Protein AF-A0A2A4TI60-F1 (afdb_monomer)

Sequence (101 aa):
MQLLVITTVTEFEKDICNLFKKSQIDVYSTSNIQG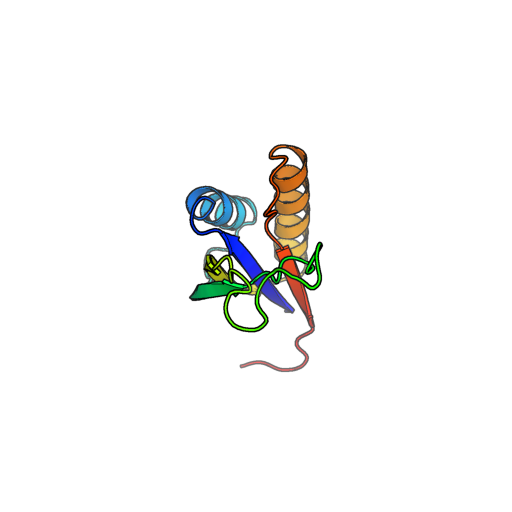QKFSPIKNMSDNWFSAHRDSLDSKLYFTFSSEEKIDIMLQNLEQYNAEHRTNNPAKAIVLPIEKFV

Mean predicted aligned error: 6.38 Å

Structure (mmCIF, N/CA/C/O backbone):
data_AF-A0A2A4TI60-F1
#
_entry.id   AF-A0A2A4TI60-F1
#
loop_
_atom_site.group_PDB
_atom_site.id
_atom_site.type_symbol
_atom_site.label_atom_id
_atom_site.label_alt_id
_atom_site.label_comp_id
_atom_site.label_asym_id
_atom_site.label_entity_id
_atom_site.label_seq_id
_atom_site.pdbx_PDB_ins_code
_atom_site.Cartn_x
_atom_site.Cartn_y
_atom_site.Cartn_z
_atom_site.occupancy
_atom_site.B_iso_or_equiv
_atom_site.auth_seq_id
_atom_site.auth_comp_id
_atom_site.auth_asym_id
_atom_site.auth_atom_id
_atom_site.pdbx_PDB_model_num
ATOM 1 N N . MET A 1 1 ? -13.276 -1.040 11.601 1.00 91.38 1 MET A N 1
ATOM 2 C CA . MET A 1 1 ? -11.864 -0.746 11.275 1.00 91.38 1 MET A CA 1
ATOM 3 C C . MET A 1 1 ? -11.293 -1.965 10.578 1.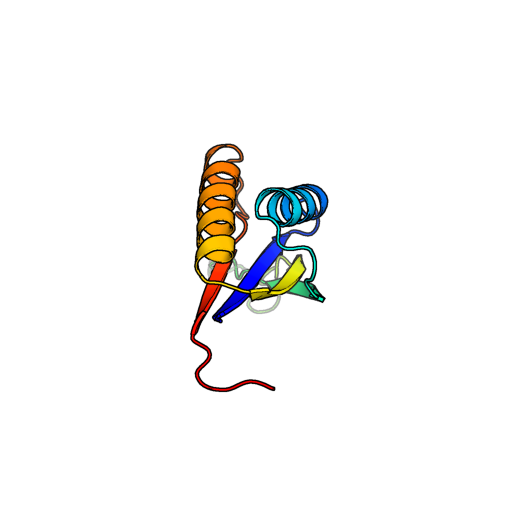00 91.38 1 MET A C 1
ATOM 5 O O . MET A 1 1 ? -11.653 -3.072 10.961 1.00 91.38 1 MET A O 1
ATOM 9 N N . GLN A 1 2 ? -10.469 -1.783 9.555 1.00 97.38 2 GLN A N 1
ATOM 10 C CA . GLN A 1 2 ? -9.862 -2.879 8.797 1.00 97.38 2 GLN A CA 1
ATOM 11 C C . GLN A 1 2 ? -8.365 -2.609 8.614 1.00 97.38 2 GLN A C 1
ATOM 13 O O . GLN A 1 2 ? -7.919 -1.460 8.702 1.00 97.38 2 GLN A O 1
ATOM 18 N N . LEU A 1 3 ? -7.597 -3.673 8.385 1.00 98.19 3 LEU A N 1
ATOM 19 C CA . LEU A 1 3 ? -6.185 -3.596 8.028 1.00 98.19 3 LEU A CA 1
ATOM 20 C C . LEU A 1 3 ? -6.087 -3.576 6.504 1.00 98.19 3 LEU A C 1
ATOM 22 O O . LEU A 1 3 ? -6.424 -4.561 5.852 1.00 98.19 3 LEU A O 1
ATOM 26 N N . LEU A 1 4 ? -5.594 -2.473 5.952 1.00 98.56 4 LEU A N 1
ATOM 27 C CA . LEU A 1 4 ? -5.213 -2.377 4.549 1.00 98.56 4 LEU A CA 1
ATOM 28 C C . LEU A 1 4 ? -3.716 -2.661 4.427 1.00 98.56 4 LEU A C 1
ATOM 30 O O . LEU A 1 4 ? -2.909 -2.028 5.107 1.00 98.56 4 LEU A O 1
ATOM 34 N N . VAL A 1 5 ? -3.355 -3.577 3.533 1.00 98.44 5 VAL A N 1
ATOM 35 C CA . VAL A 1 5 ? -1.974 -3.897 3.161 1.00 98.44 5 VAL A CA 1
ATOM 36 C C . VAL A 1 5 ? -1.802 -3.661 1.668 1.00 98.44 5 VAL A C 1
ATOM 38 O O . VAL A 1 5 ? -2.568 -4.195 0.872 1.00 98.44 5 VAL A O 1
ATOM 41 N N . ILE A 1 6 ? -0.788 -2.892 1.278 1.00 98.25 6 ILE A N 1
ATOM 42 C CA . ILE A 1 6 ? -0.450 -2.632 -0.124 1.00 98.25 6 ILE A CA 1
ATOM 43 C C . ILE A 1 6 ? 0.987 -3.057 -0.396 1.00 98.25 6 ILE A C 1
ATOM 45 O O . ILE A 1 6 ? 1.888 -2.793 0.396 1.00 98.25 6 ILE A O 1
ATOM 49 N N . THR A 1 7 ? 1.205 -3.695 -1.541 1.00 97.44 7 THR A N 1
ATOM 50 C CA . THR A 1 7 ? 2.537 -4.032 -2.050 1.00 97.44 7 THR A CA 1
ATOM 51 C C . THR A 1 7 ? 2.723 -3.461 -3.444 1.00 97.44 7 THR A C 1
ATOM 53 O O . THR A 1 7 ? 1.828 -3.545 -4.287 1.00 97.44 7 THR A O 1
ATOM 56 N N . THR A 1 8 ? 3.888 -2.876 -3.688 1.00 96.12 8 THR A N 1
ATOM 57 C CA . THR A 1 8 ? 4.255 -2.324 -4.993 1.00 96.12 8 THR A CA 1
ATOM 58 C C . THR A 1 8 ? 5.766 -2.371 -5.191 1.00 96.12 8 THR A C 1
ATOM 60 O O . THR A 1 8 ? 6.511 -2.461 -4.216 1.00 96.12 8 THR A O 1
ATOM 63 N N . VAL A 1 9 ? 6.228 -2.273 -6.435 1.00 94.88 9 VAL A N 1
ATOM 64 C CA . VAL A 1 9 ? 7.639 -1.983 -6.726 1.00 94.88 9 VAL A CA 1
ATOM 65 C C . VAL A 1 9 ? 8.003 -0.576 -6.247 1.00 94.88 9 VAL A C 1
ATOM 67 O O . VAL A 1 9 ? 7.158 0.325 -6.258 1.00 94.88 9 VAL A O 1
ATOM 70 N N . THR A 1 10 ? 9.257 -0.386 -5.830 1.00 94.62 10 THR A N 1
ATOM 71 C CA . THR A 1 10 ? 9.746 0.876 -5.238 1.00 94.62 10 THR A CA 1
ATOM 72 C C . THR A 1 10 ? 9.573 2.085 -6.165 1.00 94.62 10 THR A C 1
ATOM 74 O O . THR A 1 10 ? 9.366 3.200 -5.693 1.00 94.62 10 THR A O 1
ATOM 77 N N . GLU A 1 11 ? 9.585 1.877 -7.483 1.00 93.44 11 GLU A N 1
ATOM 78 C CA . GLU A 1 11 ? 9.397 2.934 -8.490 1.00 93.44 11 GLU A CA 1
ATOM 79 C C . GLU A 1 11 ? 8.067 3.692 -8.335 1.00 93.44 11 GLU A C 1
ATOM 81 O O . GLU A 1 11 ? 8.015 4.897 -8.579 1.00 93.44 11 GLU A O 1
ATOM 86 N N . PHE A 1 12 ? 7.013 3.022 -7.856 1.00 94.88 12 PHE A N 1
ATOM 87 C CA . PHE A 1 12 ? 5.679 3.612 -7.683 1.00 94.88 12 PHE A CA 1
ATOM 88 C C . PHE A 1 12 ? 5.451 4.215 -6.293 1.00 94.88 12 PHE A C 1
ATOM 90 O O . PHE A 1 12 ? 4.327 4.579 -5.947 1.00 94.88 12 PHE A O 1
ATOM 97 N N . GLU A 1 13 ? 6.496 4.357 -5.473 1.00 94.69 13 GLU A N 1
ATOM 98 C CA . GLU A 1 13 ? 6.360 4.868 -4.108 1.00 94.69 13 GLU A CA 1
ATOM 99 C C . GLU A 1 13 ? 5.663 6.235 -4.053 1.00 94.69 13 GLU A C 1
ATOM 101 O O . GLU A 1 13 ? 4.764 6.444 -3.237 1.00 94.69 13 GLU A O 1
ATOM 106 N N . LYS A 1 14 ? 6.048 7.163 -4.938 1.00 96.06 14 LYS A N 1
ATOM 107 C CA . LYS A 1 14 ? 5.453 8.507 -4.982 1.00 96.06 14 LYS A CA 1
ATOM 108 C C . LYS A 1 14 ? 3.965 8.459 -5.314 1.00 96.06 14 LYS A C 1
ATOM 110 O O . LYS A 1 14 ? 3.189 9.211 -4.724 1.00 96.06 14 LYS A O 1
ATOM 115 N N . ASP A 1 15 ? 3.577 7.572 -6.222 1.00 96.62 15 ASP A N 1
ATOM 116 C CA . ASP A 1 15 ? 2.190 7.422 -6.642 1.00 96.62 15 ASP A CA 1
ATOM 117 C C . ASP A 1 15 ? 1.349 6.854 -5.506 1.00 96.62 15 ASP A C 1
ATOM 119 O O . ASP A 1 15 ? 0.344 7.460 -5.136 1.00 96.62 15 ASP A O 1
ATOM 123 N N . ILE A 1 16 ? 1.810 5.779 -4.859 1.00 97.06 16 ILE A N 1
ATOM 124 C CA . ILE A 1 16 ? 1.123 5.189 -3.703 1.00 97.06 16 ILE A CA 1
ATOM 125 C C . ILE A 1 16 ? 0.963 6.208 -2.568 1.00 97.06 16 ILE A C 1
ATOM 127 O O . ILE A 1 16 ? -0.130 6.346 -2.018 1.00 97.06 16 ILE A O 1
ATOM 131 N N . CYS A 1 17 ? 1.999 6.993 -2.260 1.00 96.50 17 CYS A N 1
ATOM 132 C CA . CYS A 1 17 ? 1.905 8.080 -1.282 1.00 96.50 17 CYS A CA 1
ATOM 133 C C . CYS A 1 17 ? 0.833 9.123 -1.652 1.00 96.50 17 CYS A C 1
ATOM 135 O O . CYS A 1 17 ? 0.144 9.641 -0.771 1.00 96.50 17 CYS A O 1
ATOM 137 N N . ASN A 1 18 ? 0.664 9.434 -2.939 1.00 97.38 18 ASN A N 1
ATOM 138 C CA . ASN A 1 18 ? -0.395 10.333 -3.400 1.00 97.38 18 ASN A CA 1
ATOM 139 C C . ASN A 1 18 ? -1.785 9.694 -3.288 1.00 97.38 18 ASN A C 1
ATOM 141 O O . ASN A 1 18 ? -2.740 10.392 -2.948 1.00 97.38 18 ASN A O 1
ATOM 145 N N . LEU A 1 19 ? -1.908 8.387 -3.532 1.00 97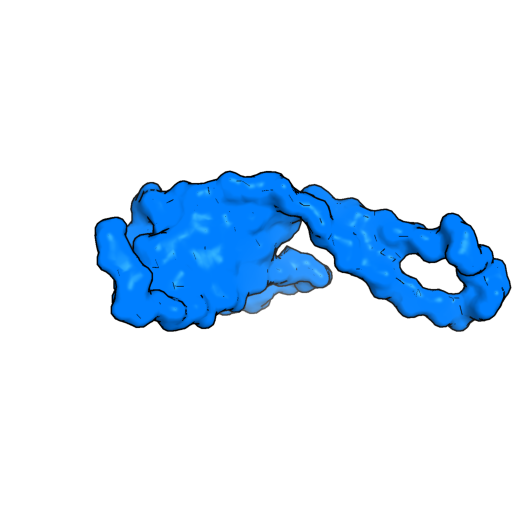.94 19 LEU A N 1
ATOM 146 C CA . LEU A 1 19 ? -3.168 7.661 -3.362 1.00 97.94 19 LEU A CA 1
ATOM 147 C C . LEU A 1 19 ? -3.615 7.634 -1.890 1.00 97.94 19 LEU A C 1
ATOM 149 O O . LEU A 1 19 ? -4.788 7.891 -1.615 1.00 97.94 19 LEU A O 1
ATOM 153 N N . PHE A 1 20 ? -2.689 7.445 -0.940 1.00 97.94 20 PHE A N 1
ATOM 154 C CA . PHE A 1 20 ? -2.983 7.569 0.497 1.00 97.94 20 PHE A CA 1
ATOM 155 C C . PHE A 1 20 ? -3.560 8.951 0.846 1.00 97.94 20 PHE A C 1
ATOM 157 O O . PHE A 1 20 ? -4.603 9.039 1.495 1.00 97.94 20 PHE A O 1
ATOM 164 N N . LYS A 1 21 ? -2.946 10.031 0.336 1.00 96.88 21 LYS A N 1
ATOM 165 C CA . LYS A 1 21 ? -3.439 11.408 0.529 1.00 96.88 21 LYS A CA 1
ATOM 166 C C . LYS A 1 21 ? -4.827 11.627 -0.073 1.00 96.88 21 LYS A C 1
ATOM 168 O O . LYS A 1 21 ? -5.695 12.185 0.591 1.00 96.88 21 LYS A O 1
ATOM 173 N N . LYS A 1 22 ? -5.054 11.182 -1.316 1.00 97.06 22 LYS A N 1
ATOM 174 C CA . LYS A 1 22 ? -6.362 11.291 -1.995 1.00 97.06 22 LYS A CA 1
ATOM 175 C C . LYS A 1 22 ? -7.470 10.557 -1.240 1.00 97.06 22 LYS A C 1
ATOM 177 O O . LYS A 1 22 ? -8.611 10.999 -1.259 1.00 97.06 22 LYS A O 1
ATOM 182 N N . SER A 1 23 ? -7.111 9.479 -0.552 1.00 97.00 23 SER A N 1
ATOM 183 C CA . SER A 1 23 ? -8.035 8.646 0.222 1.00 97.00 23 SER A CA 1
ATOM 184 C C . SER A 1 23 ? -8.191 9.106 1.674 1.00 97.00 23 SER A C 1
ATOM 186 O O . SER A 1 23 ? -8.827 8.424 2.472 1.00 97.00 23 SER A O 1
ATOM 188 N N . GLN A 1 24 ? -7.608 10.259 2.031 1.00 97.19 24 GLN A N 1
ATOM 189 C CA . GLN A 1 24 ? -7.642 10.827 3.383 1.00 97.19 24 GLN A CA 1
ATOM 190 C C . GLN A 1 24 ? -7.100 9.865 4.459 1.00 97.19 24 GLN A C 1
ATOM 192 O O . GLN A 1 24 ? -7.579 9.836 5.599 1.00 97.19 24 GLN A O 1
ATOM 197 N N . ILE A 1 25 ? -6.111 9.045 4.093 1.00 97.19 25 ILE A N 1
ATOM 198 C CA . ILE A 1 25 ? -5.383 8.165 5.006 1.00 97.19 25 ILE A CA 1
ATOM 199 C C . ILE A 1 25 ? -4.040 8.828 5.319 1.00 97.19 25 ILE A C 1
ATOM 201 O O . ILE A 1 25 ? -3.070 8.704 4.571 1.00 97.19 25 ILE A O 1
ATOM 205 N N . ASP A 1 26 ? -3.993 9.529 6.448 1.00 93.56 26 ASP A N 1
ATOM 206 C CA . ASP A 1 26 ? -2.829 10.333 6.842 1.00 93.56 26 ASP A CA 1
ATOM 207 C C . ASP A 1 26 ? -1.736 9.518 7.544 1.00 93.56 26 ASP A C 1
ATOM 209 O O . ASP A 1 26 ? -0.575 9.923 7.580 1.00 93.56 26 ASP A O 1
ATOM 213 N N . VAL A 1 27 ? -2.103 8.362 8.105 1.00 95.00 27 VAL A N 1
ATOM 214 C CA . VAL A 1 27 ? -1.202 7.500 8.873 1.00 95.00 27 VAL A CA 1
ATOM 215 C C . VAL A 1 27 ? -1.132 6.130 8.221 1.00 95.00 27 VAL A C 1
ATOM 217 O O . VAL A 1 27 ? -2.129 5.419 8.102 1.00 95.00 27 VAL A O 1
ATOM 220 N N . TYR A 1 28 ? 0.069 5.743 7.821 1.00 97.62 28 TYR A N 1
ATOM 221 C CA . TYR A 1 28 ? 0.405 4.404 7.362 1.00 97.62 28 TYR A CA 1
ATOM 222 C C . TYR A 1 28 ? 1.859 4.115 7.733 1.00 97.62 28 TYR A C 1
ATOM 224 O O . TYR A 1 28 ? 2.671 5.021 7.920 1.00 97.62 28 TYR A O 1
ATOM 232 N N . SER A 1 29 ? 2.188 2.839 7.860 1.00 98.06 29 SER A N 1
ATOM 233 C CA . SER A 1 29 ? 3.546 2.360 8.097 1.00 98.06 29 SER A CA 1
ATOM 234 C C . SER A 1 29 ? 4.079 1.681 6.844 1.00 98.06 29 SER A C 1
ATOM 236 O O . SER A 1 29 ? 3.303 1.213 6.008 1.00 98.06 29 SER A O 1
ATOM 238 N N . THR A 1 30 ? 5.404 1.635 6.701 1.00 97.69 30 THR A N 1
ATOM 239 C CA . THR A 1 30 ? 6.047 1.018 5.535 1.00 97.69 30 THR A CA 1
ATOM 240 C C . THR A 1 30 ? 7.172 0.076 5.928 1.00 97.69 30 THR A C 1
ATOM 242 O O . THR A 1 30 ? 7.770 0.215 6.994 1.00 97.69 30 THR A O 1
ATOM 245 N N . SER A 1 31 ? 7.456 -0.889 5.059 1.00 97.81 31 SER A N 1
ATOM 246 C CA . SER A 1 31 ? 8.614 -1.770 5.166 1.00 97.81 31 SER A CA 1
ATOM 247 C C . SER A 1 31 ? 9.182 -2.063 3.781 1.00 97.81 31 SER A C 1
ATOM 249 O O . SER A 1 31 ? 8.431 -2.221 2.816 1.00 97.81 31 SER A O 1
ATOM 251 N N . ASN A 1 32 ? 10.507 -2.134 3.683 1.00 97.06 32 ASN A N 1
ATOM 252 C CA . ASN A 1 32 ? 11.175 -2.549 2.454 1.00 97.06 32 ASN A CA 1
ATOM 253 C C . ASN A 1 32 ? 11.095 -4.073 2.343 1.00 97.06 32 ASN A C 1
ATOM 255 O O . ASN A 1 32 ? 11.431 -4.789 3.286 1.00 97.06 32 ASN A O 1
ATOM 259 N N . ILE A 1 33 ? 10.658 -4.563 1.188 1.00 95.31 33 ILE A N 1
ATOM 260 C CA . ILE A 1 33 ? 10.517 -5.990 0.895 1.00 95.31 33 ILE A CA 1
ATOM 261 C C . ILE A 1 33 ? 11.139 -6.300 -0.468 1.00 95.31 33 ILE A C 1
ATOM 263 O O . ILE A 1 33 ? 11.327 -5.416 -1.297 1.00 95.31 33 ILE A O 1
ATOM 267 N N . GLN A 1 34 ? 11.434 -7.570 -0.725 1.00 92.62 34 GLN A N 1
ATOM 268 C CA . GLN A 1 34 ? 11.866 -8.020 -2.047 1.00 92.62 34 GLN A CA 1
ATOM 269 C C . GLN A 1 34 ? 10.833 -8.973 -2.631 1.00 92.62 34 GLN A C 1
ATOM 271 O O . GLN A 1 34 ? 10.539 -10.023 -2.057 1.00 92.62 34 GLN A O 1
ATOM 276 N N . GLY A 1 35 ? 10.283 -8.603 -3.785 1.00 86.38 35 GLY A N 1
ATOM 277 C CA . GLY A 1 35 ? 9.447 -9.489 -4.581 1.00 86.38 35 GLY A CA 1
ATOM 278 C C . GLY A 1 35 ? 10.325 -10.505 -5.299 1.00 86.38 35 GLY A C 1
ATOM 279 O O . GLY A 1 35 ? 11.295 -10.123 -5.945 1.00 86.38 35 GLY A O 1
ATOM 280 N N . GLN A 1 36 ? 9.993 -11.791 -5.202 1.00 83.94 36 GLN A N 1
ATOM 281 C CA . GLN A 1 36 ? 10.655 -12.848 -5.967 1.00 83.94 36 GLN A CA 1
ATOM 282 C C . GLN A 1 36 ? 9.651 -13.463 -6.932 1.00 83.94 36 GLN A C 1
ATOM 284 O O . GLN A 1 36 ? 8.564 -13.882 -6.523 1.00 83.94 36 GLN A O 1
ATOM 289 N N . LYS A 1 37 ? 10.019 -13.547 -8.211 1.00 76.81 37 LYS A N 1
ATOM 290 C CA . LYS A 1 37 ? 9.243 -14.271 -9.217 1.00 76.81 37 LYS A CA 1
ATOM 291 C C . LYS A 1 37 ? 10.096 -15.389 -9.793 1.00 76.81 37 LYS A C 1
ATOM 293 O O . LYS A 1 37 ? 11.188 -15.154 -10.298 1.00 76.81 37 LYS A O 1
ATOM 298 N N . PHE A 1 38 ? 9.580 -16.611 -9.734 1.00 73.00 38 PHE A N 1
ATOM 299 C CA . PHE A 1 38 ? 10.179 -17.719 -10.464 1.00 73.00 38 PHE A CA 1
ATOM 300 C C . PHE A 1 38 ? 9.742 -17.637 -11.924 1.00 73.00 38 PHE A C 1
ATOM 302 O O . PHE A 1 38 ? 8.544 -17.637 -12.221 1.00 73.00 38 PHE A O 1
ATOM 309 N N . SER A 1 39 ? 10.706 -17.568 -12.837 1.00 65.44 39 SER A N 1
ATOM 310 C CA . SER A 1 39 ? 10.435 -17.782 -14.255 1.00 65.44 39 SER A CA 1
ATOM 311 C C . SER A 1 39 ? 10.246 -19.284 -14.500 1.00 65.44 39 SER A C 1
ATOM 313 O O . SER A 1 39 ? 11.070 -20.075 -14.035 1.00 65.44 39 SER A O 1
ATOM 315 N N . PRO A 1 40 ? 9.172 -19.716 -15.187 1.00 61.56 40 PRO A N 1
ATOM 316 C CA . PRO A 1 40 ? 9.000 -21.123 -15.521 1.00 61.56 40 PRO A CA 1
ATOM 317 C C . PRO A 1 40 ? 10.169 -21.582 -16.397 1.00 61.56 40 PRO A C 1
ATOM 319 O O . PRO A 1 40 ? 10.501 -20.927 -17.387 1.00 61.56 40 PRO A O 1
ATOM 322 N N . ILE A 1 41 ? 10.789 -22.702 -16.021 1.00 60.06 41 ILE A N 1
ATOM 323 C CA . ILE A 1 41 ? 11.884 -23.327 -16.768 1.00 60.06 41 ILE A CA 1
ATOM 324 C C . ILE A 1 41 ? 11.327 -23.730 -18.137 1.00 60.06 41 ILE A C 1
ATOM 326 O O . ILE A 1 41 ? 10.561 -24.686 -18.242 1.00 60.06 41 ILE A O 1
ATOM 330 N N . LYS A 1 42 ? 11.658 -22.971 -19.188 1.00 59.50 42 LYS A N 1
ATOM 331 C CA . LYS A 1 42 ? 11.202 -23.280 -20.552 1.00 59.50 42 LYS A CA 1
ATOM 332 C C . LYS A 1 42 ? 11.963 -24.456 -21.164 1.00 59.50 42 LYS A C 1
ATOM 334 O O . LYS A 1 42 ? 11.395 -25.136 -22.009 1.00 59.50 42 LYS A O 1
ATOM 339 N N . ASN A 1 43 ? 13.192 -24.727 -20.716 1.00 57.22 43 ASN A N 1
ATOM 340 C CA . ASN A 1 43 ? 14.017 -25.833 -21.199 1.00 57.22 43 ASN A CA 1
ATOM 341 C C . ASN A 1 43 ? 14.663 -26.579 -20.026 1.00 57.22 43 ASN A C 1
ATOM 343 O O . ASN A 1 43 ? 15.300 -25.961 -19.181 1.00 57.22 43 ASN A O 1
ATOM 347 N N . MET A 1 44 ? 14.577 -27.914 -19.998 1.00 56.75 44 MET A N 1
ATOM 348 C CA . MET A 1 44 ? 15.253 -28.749 -18.982 1.00 56.75 44 MET A CA 1
ATOM 349 C C . MET A 1 44 ? 16.788 -28.602 -18.983 1.00 56.75 44 MET A C 1
ATOM 351 O O . MET A 1 44 ? 17.437 -29.020 -18.029 1.00 56.75 44 MET A O 1
ATOM 355 N N . SER A 1 45 ? 17.370 -28.015 -20.036 1.00 58.53 45 SER A N 1
ATOM 356 C CA . SER A 1 45 ? 18.797 -27.684 -20.132 1.00 58.53 45 SER A CA 1
ATOM 357 C C . SER A 1 45 ? 19.191 -26.411 -19.381 1.00 58.53 45 SER A C 1
ATOM 359 O O . SER A 1 45 ? 20.381 -26.191 -19.164 1.00 58.53 45 SER A O 1
ATOM 361 N N . ASP A 1 46 ? 18.226 -25.583 -18.967 1.00 54.62 46 ASP A N 1
ATOM 362 C CA . ASP A 1 46 ? 18.483 -24.397 -18.152 1.00 54.62 46 ASP A CA 1
ATOM 363 C C . ASP A 1 46 ? 18.666 -24.835 -16.694 1.00 54.62 46 ASP A C 1
ATOM 365 O O . ASP A 1 46 ? 17.768 -24.744 -15.863 1.00 54.62 46 ASP A O 1
ATOM 369 N N . ASN A 1 47 ? 19.846 -25.406 -16.437 1.00 50.53 47 ASN A N 1
ATOM 370 C CA . ASN A 1 47 ? 20.572 -25.434 -15.171 1.00 50.53 47 ASN A CA 1
ATOM 371 C C . ASN A 1 47 ? 19.707 -25.237 -13.912 1.00 50.53 47 ASN A C 1
ATOM 373 O O . ASN A 1 47 ? 19.408 -24.122 -13.486 1.00 50.53 47 ASN A O 1
ATOM 377 N N . TRP A 1 48 ? 19.449 -26.348 -13.228 1.00 53.94 48 TRP A N 1
ATOM 378 C CA . TRP A 1 48 ? 18.826 -26.450 -11.901 1.00 53.94 48 TRP A CA 1
ATOM 379 C C . TRP A 1 48 ? 19.440 -25.524 -10.819 1.00 53.94 48 TRP A C 1
ATOM 381 O O . TRP A 1 48 ? 18.810 -25.258 -9.799 1.00 53.94 48 TRP A O 1
ATOM 391 N N . PHE A 1 49 ? 20.649 -24.991 -11.038 1.00 55.50 49 PHE A N 1
ATOM 392 C CA . PHE A 1 49 ? 21.332 -24.029 -10.159 1.00 55.50 49 PHE A CA 1
ATOM 393 C C . PHE A 1 49 ? 21.296 -22.565 -10.636 1.00 55.50 49 PHE A C 1
ATOM 395 O O . PHE A 1 49 ? 21.686 -21.679 -9.880 1.00 55.50 49 PHE A O 1
ATOM 402 N N . SER A 1 50 ? 20.828 -22.286 -11.857 1.00 50.16 50 SER A N 1
ATOM 403 C CA . SER A 1 50 ? 20.780 -20.939 -12.443 1.00 50.16 50 SER A CA 1
ATOM 404 C C . SER A 1 50 ? 19.369 -20.511 -12.835 1.00 50.16 50 SER A C 1
ATOM 406 O O . SER A 1 50 ? 19.206 -19.727 -13.773 1.00 50.16 50 SER A O 1
ATOM 408 N N . ALA A 1 51 ? 18.346 -21.001 -12.127 1.00 54.22 51 ALA A N 1
ATOM 409 C CA . ALA A 1 51 ? 17.037 -20.364 -12.145 1.00 54.22 51 ALA A CA 1
ATOM 410 C C . ALA A 1 51 ? 17.233 -18.906 -11.698 1.00 54.22 51 ALA A C 1
ATOM 412 O O . ALA A 1 51 ? 17.379 -18.635 -10.504 1.00 54.22 51 ALA A O 1
ATOM 413 N N . HIS A 1 52 ? 17.334 -17.991 -12.667 1.00 52.91 52 HIS A N 1
ATOM 414 C CA . HIS A 1 52 ? 17.460 -16.559 -12.426 1.00 52.91 52 HIS A CA 1
ATOM 415 C C . HIS A 1 52 ? 16.276 -16.144 -11.556 1.00 52.91 52 HIS A C 1
ATOM 417 O O . HIS A 1 52 ? 15.119 -16.206 -11.979 1.00 52.91 52 HIS A O 1
ATOM 423 N N . ARG A 1 53 ? 16.567 -15.810 -10.297 1.00 57.94 53 ARG A N 1
ATOM 424 C CA . ARG A 1 53 ? 15.596 -15.193 -9.405 1.00 57.94 53 ARG A CA 1
ATOM 425 C C . ARG A 1 53 ? 15.610 -13.719 -9.736 1.00 57.94 53 ARG A C 1
ATOM 427 O O . ARG A 1 53 ? 16.491 -13.001 -9.272 1.00 57.94 53 ARG A O 1
ATOM 434 N N . ASP A 1 54 ? 14.641 -13.287 -10.527 1.00 67.31 54 ASP A N 1
ATOM 435 C CA . ASP A 1 54 ? 14.395 -11.862 -10.674 1.00 67.31 54 ASP A CA 1
ATOM 436 C C . ASP A 1 54 ? 13.822 -11.374 -9.340 1.00 67.31 54 ASP A C 1
ATOM 438 O O . ASP A 1 54 ? 12.673 -11.662 -8.977 1.00 67.31 54 ASP A O 1
ATOM 442 N N . SER A 1 55 ? 14.680 -10.720 -8.557 1.00 78.88 55 SER A N 1
ATOM 443 C CA . SER A 1 55 ? 14.291 -9.996 -7.356 1.00 78.88 55 SER A CA 1
ATOM 444 C C . SER A 1 55 ? 13.987 -8.553 -7.725 1.00 78.88 55 SER A C 1
ATOM 446 O O . SER A 1 55 ? 14.809 -7.893 -8.359 1.00 78.88 55 SER A O 1
ATOM 448 N N . LEU A 1 56 ? 12.834 -8.056 -7.297 1.00 88.00 56 LEU A N 1
ATOM 449 C CA . LEU A 1 56 ? 12.461 -6.656 -7.450 1.00 88.00 56 LEU A CA 1
ATOM 450 C C . LEU A 1 56 ? 12.384 -5.997 -6.081 1.00 88.00 56 LEU A C 1
ATOM 452 O O . LEU A 1 56 ? 11.634 -6.451 -5.209 1.00 88.00 56 LEU A O 1
ATOM 456 N N . ASP A 1 57 ? 13.113 -4.896 -5.922 1.00 93.94 57 ASP A N 1
ATOM 457 C CA . ASP A 1 57 ? 12.956 -4.038 -4.757 1.00 93.94 57 ASP A CA 1
ATOM 458 C C . ASP A 1 57 ? 11.529 -3.492 -4.733 1.00 93.94 57 ASP A C 1
ATOM 460 O O . ASP A 1 57 ? 10.997 -2.957 -5.712 1.00 93.94 57 ASP A O 1
ATOM 464 N N . SER A 1 58 ? 10.877 -3.725 -3.606 1.00 95.44 58 SER A N 1
ATOM 465 C CA . SER A 1 58 ? 9.459 -3.494 -3.421 1.00 95.44 58 SER A CA 1
ATOM 466 C C . SER A 1 58 ? 9.209 -2.880 -2.050 1.00 95.44 58 SER A C 1
ATOM 468 O O . SER A 1 58 ? 10.050 -2.901 -1.146 1.00 95.44 58 SER A O 1
ATOM 470 N N . LYS A 1 59 ? 8.012 -2.335 -1.875 1.00 96.88 59 LYS A N 1
ATOM 471 C CA . LYS A 1 59 ? 7.599 -1.681 -0.643 1.00 96.88 59 LYS A CA 1
ATOM 472 C C . LYS A 1 59 ? 6.250 -2.211 -0.190 1.00 96.88 59 LYS A C 1
ATOM 474 O O . LYS A 1 59 ? 5.313 -2.347 -0.979 1.00 96.88 5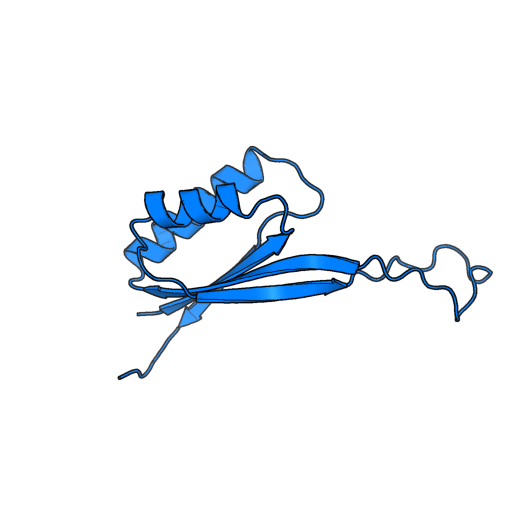9 LYS A O 1
ATOM 479 N N . LEU A 1 60 ? 6.193 -2.535 1.095 1.00 97.81 60 LEU A N 1
ATOM 480 C CA . LEU A 1 60 ? 4.989 -2.864 1.835 1.00 97.81 60 LEU A CA 1
ATOM 481 C C . LEU A 1 60 ? 4.488 -1.586 2.502 1.00 97.81 60 LEU A C 1
ATOM 483 O O . LEU A 1 60 ? 5.258 -0.903 3.175 1.00 97.81 60 LEU A O 1
ATOM 487 N N . TYR A 1 61 ? 3.200 -1.315 2.374 1.00 98.31 61 TYR A N 1
ATOM 488 C CA . TYR A 1 61 ? 2.486 -0.286 3.115 1.00 98.31 61 TYR A CA 1
ATOM 489 C C . TYR A 1 61 ? 1.383 -0.961 3.913 1.00 98.31 61 TYR A C 1
ATOM 491 O O . TYR A 1 61 ? 0.734 -1.878 3.409 1.00 98.31 61 TYR A O 1
ATOM 499 N N . PHE A 1 62 ? 1.140 -0.508 5.136 1.00 98.00 62 PHE A N 1
ATOM 500 C CA . PHE A 1 62 ? 0.001 -0.982 5.906 1.00 98.00 62 PHE A CA 1
ATOM 501 C C . PHE A 1 62 ? -0.593 0.110 6.788 1.00 98.00 62 PHE A C 1
ATOM 503 O O . PHE A 1 62 ? 0.109 1.003 7.267 1.00 98.00 62 PHE A O 1
ATOM 510 N N . THR A 1 63 ? -1.904 0.047 6.991 1.00 97.88 63 THR A N 1
ATOM 511 C CA . THR A 1 63 ? -2.645 1.005 7.812 1.00 97.88 63 THR A CA 1
ATOM 512 C C . THR A 1 63 ? -3.906 0.379 8.395 1.00 97.88 63 THR A C 1
ATOM 514 O O . THR A 1 63 ? -4.473 -0.560 7.835 1.00 97.88 63 THR A O 1
ATOM 517 N N . PHE A 1 64 ? -4.353 0.944 9.509 1.00 97.00 64 PHE A N 1
ATOM 518 C CA . PHE A 1 64 ? -5.641 0.673 10.120 1.00 97.00 64 PHE A CA 1
ATOM 519 C C . PHE A 1 64 ? -6.568 1.846 9.817 1.00 97.00 64 PHE A C 1
ATOM 521 O O . PHE A 1 64 ? -6.265 2.978 10.192 1.00 97.00 64 PHE A O 1
ATOM 528 N N . SER A 1 65 ? -7.681 1.601 9.125 1.00 96.56 65 SER A N 1
ATOM 529 C CA . SER A 1 65 ? -8.584 2.688 8.726 1.00 96.56 65 SER A CA 1
ATOM 530 C C . SER A 1 65 ? -10.060 2.285 8.719 1.00 96.56 65 SER A C 1
ATOM 532 O O . SER A 1 65 ? -10.417 1.128 8.986 1.00 96.56 65 SER A O 1
ATOM 534 N N . SER A 1 66 ? -10.931 3.269 8.483 1.00 96.25 66 SER A N 1
ATOM 535 C CA . SER A 1 66 ? -12.355 3.033 8.246 1.00 96.25 66 SER A CA 1
ATOM 536 C C . SER A 1 66 ? -12.569 2.387 6.879 1.00 96.25 66 SER A C 1
ATOM 538 O O . SER A 1 66 ? -11.776 2.579 5.961 1.00 96.25 66 SER A O 1
ATOM 540 N N . GLU A 1 67 ? -13.660 1.634 6.760 1.00 96.62 67 GLU A N 1
ATOM 541 C CA . GLU A 1 67 ? -14.063 0.974 5.513 1.00 96.62 67 GLU A CA 1
ATOM 542 C C . GLU A 1 67 ? -14.232 1.993 4.379 1.00 96.62 67 GLU A C 1
ATOM 544 O O . GLU A 1 67 ? -13.617 1.842 3.336 1.00 96.62 67 GLU A O 1
ATOM 549 N N . GLU A 1 68 ? -14.892 3.124 4.647 1.00 97.38 68 GLU A N 1
ATOM 550 C CA . GLU A 1 68 ? -15.056 4.223 3.682 1.00 97.38 68 GLU A CA 1
ATOM 551 C C . GLU A 1 68 ? -13.725 4.713 3.080 1.00 97.38 68 GLU A C 1
ATOM 553 O O . GLU A 1 68 ? -13.594 4.856 1.866 1.00 97.38 68 GLU A O 1
ATOM 558 N N . LYS A 1 69 ? -12.703 4.946 3.915 1.00 98.00 69 LYS A N 1
ATOM 559 C CA . LYS A 1 69 ? -11.390 5.412 3.437 1.00 98.00 69 LYS A CA 1
ATOM 560 C C . LYS A 1 69 ? -10.653 4.331 2.652 1.00 98.00 69 LYS A C 1
ATOM 562 O O . LYS A 1 69 ? -9.926 4.640 1.707 1.00 98.00 69 LYS A O 1
ATOM 567 N N . ILE A 1 70 ? -10.826 3.072 3.049 1.00 98.00 70 ILE A N 1
ATOM 568 C CA . ILE A 1 70 ? -10.246 1.923 2.353 1.00 98.00 70 ILE A CA 1
ATOM 569 C C . ILE A 1 70 ? -10.913 1.741 0.991 1.00 98.00 70 ILE A C 1
ATOM 571 O O . ILE A 1 70 ? -10.194 1.567 0.014 1.00 98.00 70 ILE A O 1
ATOM 575 N N . ASP A 1 71 ? -12.231 1.877 0.892 1.00 98.00 71 ASP A N 1
ATOM 576 C CA . ASP A 1 71 ? -12.961 1.782 -0.373 1.00 98.00 71 ASP A CA 1
ATOM 577 C C . ASP A 1 71 ? -12.516 2.864 -1.360 1.00 98.00 71 ASP A C 1
ATOM 579 O O . ASP A 1 71 ? -12.226 2.563 -2.520 1.00 98.00 71 ASP A O 1
ATOM 583 N N . ILE A 1 72 ? -12.356 4.108 -0.892 1.00 98.19 72 ILE A N 1
ATOM 584 C CA . ILE A 1 72 ? -11.796 5.198 -1.707 1.00 98.19 72 ILE A CA 1
ATOM 585 C C . ILE A 1 72 ? -10.378 4.842 -2.179 1.00 98.19 72 ILE A C 1
ATOM 587 O O . ILE A 1 72 ? -10.034 5.053 -3.344 1.00 98.19 72 ILE A O 1
ATOM 591 N N . MET A 1 73 ? -9.549 4.273 -1.299 1.00 98.25 73 MET A N 1
ATOM 592 C CA . MET A 1 73 ? -8.193 3.849 -1.650 1.00 98.25 73 MET A CA 1
ATOM 593 C C . MET A 1 73 ? -8.181 2.730 -2.692 1.00 98.25 73 MET A C 1
ATOM 595 O O . MET A 1 73 ? -7.389 2.791 -3.632 1.00 98.25 73 MET A O 1
ATOM 599 N N . LEU A 1 74 ? -9.056 1.733 -2.560 1.00 98.19 74 LEU A N 1
ATOM 600 C CA . LEU A 1 74 ? -9.177 0.636 -3.517 1.00 98.19 74 LEU A CA 1
ATOM 601 C C . LEU A 1 74 ? -9.619 1.145 -4.890 1.00 98.19 74 LEU A C 1
ATOM 603 O O . LEU A 1 74 ? -8.961 0.834 -5.878 1.00 98.19 74 LEU A O 1
ATOM 607 N N . GLN A 1 75 ? -10.645 1.999 -4.949 1.00 98.12 75 GLN A N 1
ATOM 608 C CA . GLN A 1 75 ? -11.110 2.608 -6.200 1.00 98.12 75 GLN A CA 1
ATOM 609 C C . GLN A 1 75 ? -9.999 3.414 -6.888 1.00 98.12 75 GLN A C 1
ATOM 611 O O . GLN A 1 75 ? -9.741 3.252 -8.082 1.00 98.12 75 GLN A O 1
ATOM 616 N N . ASN A 1 76 ? -9.285 4.242 -6.121 1.00 97.88 76 ASN A N 1
ATOM 617 C CA . ASN A 1 76 ? -8.165 5.029 -6.630 1.00 97.88 76 ASN A CA 1
ATOM 618 C C . ASN A 1 76 ? -7.005 4.144 -7.128 1.00 97.88 76 ASN A C 1
ATOM 620 O O . ASN A 1 76 ? -6.359 4.473 -8.125 1.00 97.88 76 ASN A O 1
ATOM 624 N N . LEU A 1 77 ? -6.725 3.030 -6.444 1.00 97.62 77 LEU A N 1
ATOM 625 C CA . LEU A 1 77 ? -5.674 2.085 -6.824 1.00 97.62 77 LEU A CA 1
ATOM 626 C C . LEU A 1 77 ? -6.042 1.284 -8.079 1.00 97.62 77 LEU A C 1
ATOM 628 O O . LEU A 1 77 ? -5.186 1.058 -8.935 1.00 97.62 77 LEU A O 1
ATOM 632 N N . GLU A 1 78 ? -7.304 0.874 -8.211 1.00 96.81 78 GLU A N 1
ATOM 633 C CA . GLU A 1 78 ? -7.823 0.225 -9.417 1.00 96.81 78 GLU A CA 1
ATOM 634 C C . GLU A 1 78 ? -7.707 1.148 -10.630 1.00 96.81 78 GLU A C 1
ATOM 636 O O . GLU A 1 78 ? -7.175 0.734 -11.663 1.00 96.81 78 GLU A O 1
ATOM 641 N N . GLN A 1 79 ? -8.112 2.415 -10.485 1.00 96.88 79 GLN A N 1
ATOM 642 C CA . GLN A 1 79 ? -7.946 3.417 -11.535 1.00 96.88 79 GLN A CA 1
ATOM 643 C C . GLN A 1 79 ? -6.466 3.608 -11.898 1.00 96.88 79 GLN A C 1
ATOM 645 O O . GLN A 1 79 ? -6.109 3.566 -13.076 1.00 96.88 79 GLN A O 1
ATOM 650 N N . TYR A 1 80 ? -5.593 3.750 -10.898 1.00 96.62 80 TYR A N 1
ATOM 651 C CA . TYR A 1 80 ? -4.153 3.891 -11.114 1.00 96.62 80 TYR A CA 1
ATOM 652 C C . TYR A 1 80 ? -3.566 2.719 -11.916 1.00 96.62 80 TYR A C 1
ATOM 654 O O . TYR A 1 80 ? -2.859 2.940 -12.903 1.00 96.62 80 TYR A O 1
ATOM 662 N N . ASN A 1 81 ? -3.896 1.480 -11.538 1.00 96.00 81 ASN A N 1
ATOM 663 C CA . ASN A 1 81 ? -3.443 0.273 -12.232 1.00 96.00 81 ASN A CA 1
ATOM 664 C C . ASN A 1 81 ? -4.012 0.159 -13.660 1.00 96.00 81 ASN A C 1
ATOM 666 O O . ASN A 1 81 ? -3.349 -0.389 -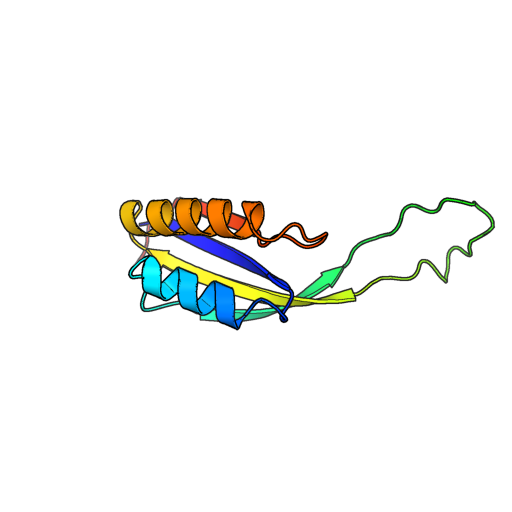14.541 1.00 96.00 81 ASN A O 1
ATOM 670 N N . ALA A 1 82 ? -5.229 0.653 -13.907 1.00 95.38 82 ALA A N 1
ATOM 671 C CA . ALA A 1 82 ? -5.832 0.653 -15.240 1.00 95.38 82 ALA A CA 1
ATOM 672 C C . ALA A 1 82 ? -5.136 1.640 -16.196 1.00 95.38 82 ALA A C 1
ATOM 674 O O . ALA A 1 82 ? -4.948 1.328 -17.376 1.00 95.38 82 ALA A O 1
ATOM 675 N N . GLU A 1 83 ? -4.732 2.804 -15.681 1.00 94.12 83 GLU A N 1
ATOM 676 C CA . GLU A 1 83 ? -3.999 3.838 -16.421 1.00 94.12 83 GLU A CA 1
ATOM 677 C C . GLU A 1 83 ? -2.537 3.432 -16.680 1.00 94.12 83 GLU A C 1
ATOM 679 O O . GLU A 1 83 ? -2.001 3.673 -17.764 1.00 94.12 83 GLU A O 1
ATOM 684 N N . HIS A 1 84 ? -1.906 2.750 -15.721 1.00 88.00 84 HIS A N 1
ATOM 685 C CA . HIS A 1 84 ? -0.502 2.344 -15.784 1.00 88.00 84 HIS A CA 1
ATOM 686 C C . HIS A 1 84 ? -0.389 0.843 -16.053 1.00 88.00 84 HIS A C 1
ATOM 688 O O . HIS A 1 84 ? -0.229 0.030 -15.143 1.00 88.00 84 HIS A O 1
ATOM 694 N N . ARG A 1 85 ? -0.437 0.453 -17.333 1.00 80.56 85 ARG A N 1
ATOM 695 C CA . ARG A 1 85 ? -0.243 -0.948 -17.746 1.00 80.56 85 ARG A CA 1
ATOM 696 C C . ARG A 1 85 ? 1.210 -1.381 -17.543 1.00 80.56 85 ARG A C 1
ATOM 698 O O . ARG A 1 85 ? 2.044 -1.250 -18.434 1.00 80.56 85 ARG A O 1
ATOM 705 N N . THR A 1 86 ? 1.492 -1.918 -16.363 1.00 85.88 86 THR A N 1
ATOM 706 C CA . THR A 1 86 ? 2.788 -2.477 -15.966 1.00 85.88 86 THR A CA 1
ATOM 707 C C . THR A 1 86 ? 2.693 -3.987 -15.737 1.00 85.88 86 THR A C 1
ATOM 709 O O . THR A 1 86 ? 1.636 -4.523 -15.404 1.00 85.88 86 THR A O 1
ATOM 712 N N . ASN A 1 87 ? 3.824 -4.685 -15.865 1.00 85.12 87 ASN A N 1
ATOM 713 C CA . ASN A 1 87 ? 3.949 -6.090 -15.466 1.00 85.12 87 ASN A CA 1
ATOM 714 C C .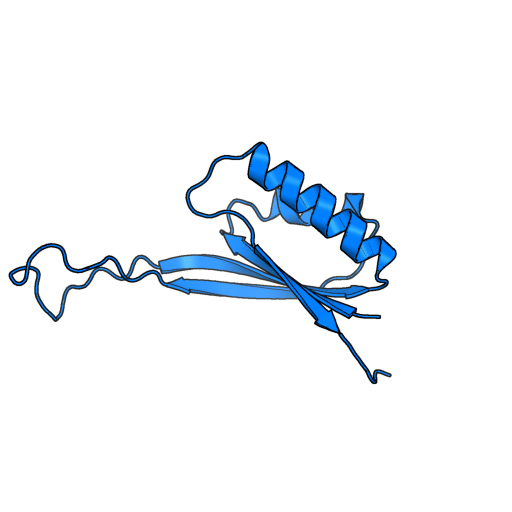 ASN A 1 87 ? 3.935 -6.284 -13.938 1.00 85.12 87 ASN A C 1
ATOM 716 O O . ASN A 1 87 ? 3.821 -7.419 -13.472 1.00 85.12 87 ASN A O 1
ATOM 720 N N . ASN A 1 88 ? 4.054 -5.195 -13.171 1.00 88.06 88 ASN A N 1
ATOM 721 C CA . ASN A 1 88 ? 4.101 -5.192 -11.711 1.00 88.06 88 ASN A CA 1
ATOM 722 C C . ASN A 1 88 ? 3.050 -4.225 -11.130 1.00 88.06 88 ASN A C 1
ATOM 724 O O . ASN A 1 88 ? 3.429 -3.207 -10.552 1.00 88.06 88 ASN A O 1
ATOM 728 N N . PRO A 1 89 ? 1.740 -4.492 -11.302 1.00 93.25 89 PRO A N 1
ATOM 729 C CA . PRO A 1 89 ? 0.699 -3.633 -10.746 1.00 93.25 89 PRO A CA 1
ATOM 730 C C . PRO A 1 89 ? 0.751 -3.645 -9.217 1.00 93.25 89 PRO A C 1
ATOM 732 O O . PRO A 1 89 ? 1.092 -4.664 -8.601 1.00 93.25 89 PRO A O 1
ATOM 735 N N . ALA A 1 90 ? 0.372 -2.528 -8.603 1.00 96.00 90 ALA A N 1
ATOM 736 C CA . ALA A 1 90 ? 0.249 -2.452 -7.156 1.00 96.00 90 ALA A CA 1
ATOM 737 C C . ALA A 1 90 ? -0.904 -3.350 -6.684 1.00 96.00 90 ALA A C 1
ATOM 739 O O . ALA A 1 90 ? -1.964 -3.407 -7.310 1.00 96.00 90 ALA A O 1
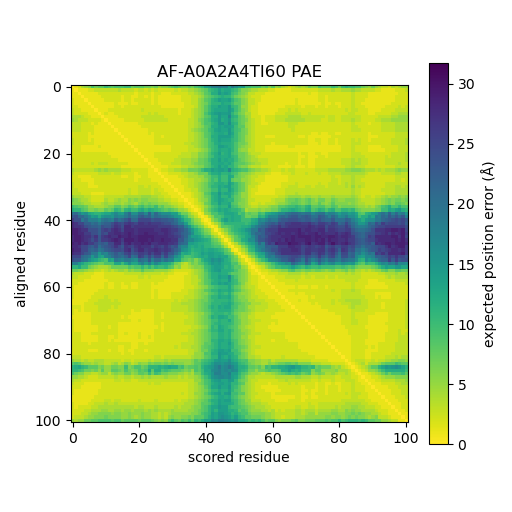ATOM 740 N N . LYS A 1 91 ? -0.707 -4.063 -5.575 1.00 96.38 91 LYS A N 1
ATOM 741 C CA . LYS A 1 91 ? -1.702 -4.985 -5.010 1.00 96.38 91 LYS A CA 1
ATOM 742 C C . LYS A 1 91 ? -2.147 -4.497 -3.644 1.00 96.38 91 LYS A C 1
ATOM 744 O O . LYS A 1 91 ? -1.287 -4.213 -2.815 1.00 96.38 91 LYS A O 1
ATOM 749 N N . ALA A 1 92 ? -3.454 -4.476 -3.405 1.00 97.88 92 ALA A N 1
ATOM 750 C CA . ALA A 1 92 ? -4.056 -4.193 -2.107 1.00 97.88 92 ALA A CA 1
ATOM 751 C C . ALA A 1 92 ? -4.787 -5.421 -1.557 1.00 97.88 92 ALA A C 1
ATOM 753 O O . ALA A 1 92 ? -5.389 -6.185 -2.310 1.00 97.88 92 ALA A O 1
ATOM 754 N N . ILE A 1 93 ? -4.730 -5.600 -0.241 1.00 97.94 93 ILE A N 1
ATOM 755 C CA . ILE A 1 93 ? -5.434 -6.637 0.513 1.00 97.94 93 ILE A CA 1
ATOM 756 C C . ILE A 1 93 ? -6.080 -5.962 1.719 1.00 97.94 93 ILE A C 1
ATOM 758 O O . ILE A 1 93 ? -5.429 -5.180 2.414 1.00 97.94 93 ILE A O 1
ATOM 762 N N . VAL A 1 94 ? -7.343 -6.290 1.980 1.00 98.19 94 VAL A N 1
ATOM 763 C CA . VAL A 1 94 ? -8.084 -5.813 3.149 1.00 98.19 94 VAL A CA 1
ATOM 764 C C . VAL A 1 94 ? -8.373 -6.996 4.059 1.00 98.19 94 VAL A C 1
ATOM 766 O O . VAL A 1 94 ? -8.918 -8.006 3.614 1.00 98.19 94 VAL A O 1
ATOM 769 N N . LEU A 1 95 ? -7.997 -6.877 5.330 1.00 98.06 95 LEU A N 1
ATOM 770 C CA . LEU A 1 95 ? -8.299 -7.866 6.357 1.00 98.06 95 LEU A CA 1
ATOM 771 C C . LEU A 1 95 ? -9.256 -7.266 7.398 1.00 98.06 95 LEU A C 1
ATOM 773 O O . LEU A 1 95 ? -8.993 -6.168 7.906 1.00 98.06 95 LEU A O 1
ATOM 777 N N . PRO A 1 96 ? -10.351 -7.966 7.749 1.00 97.00 96 PRO A N 1
ATOM 778 C CA . PRO A 1 96 ? -11.231 -7.530 8.823 1.00 97.00 96 PRO A CA 1
ATOM 779 C C . PRO A 1 96 ? -10.507 -7.604 10.171 1.00 97.00 96 PRO A C 1
ATOM 781 O O . PRO A 1 96 ? -9.715 -8.514 10.418 1.00 97.00 96 PRO A O 1
ATOM 784 N N . ILE A 1 97 ? -10.791 -6.646 11.056 1.00 95.75 97 ILE A N 1
ATOM 785 C CA . ILE A 1 97 ? -10.248 -6.613 12.418 1.00 95.75 97 ILE A CA 1
ATOM 786 C C . ILE A 1 97 ? -11.399 -6.687 13.401 1.00 95.75 97 ILE A C 1
ATOM 788 O O 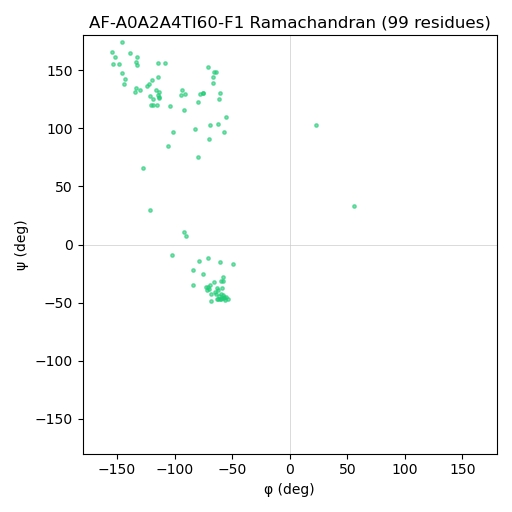. ILE A 1 97 ? -12.249 -5.800 13.444 1.00 95.75 97 ILE A O 1
ATOM 792 N N . GLU A 1 98 ? -11.385 -7.725 14.226 1.00 95.50 98 GLU A N 1
ATOM 793 C CA . GLU A 1 98 ? -12.415 -7.937 15.240 1.00 95.50 98 GLU A CA 1
ATOM 794 C C . GLU A 1 98 ? -12.137 -7.161 16.532 1.00 95.50 98 GLU A C 1
ATOM 796 O O . GLU A 1 98 ? -13.066 -6.712 17.200 1.00 95.50 98 GLU A O 1
ATOM 801 N N . LYS A 1 99 ? -10.860 -7.016 16.912 1.00 93.44 99 LYS A N 1
ATOM 802 C CA . LYS A 1 99 ? -10.434 -6.385 18.170 1.00 93.44 99 LYS A CA 1
ATOM 803 C C . LYS A 1 99 ? -9.147 -5.590 17.968 1.00 93.44 99 LYS A C 1
ATOM 805 O O . LYS A 1 99 ? -8.231 -6.062 17.300 1.00 93.44 99 LYS A O 1
ATOM 810 N N . PHE A 1 100 ? -9.081 -4.406 18.565 1.00 88.69 100 PHE A N 1
ATOM 811 C CA . PHE A 1 100 ? -7.924 -3.508 18.576 1.00 88.69 100 PHE A CA 1
ATOM 812 C C . PHE A 1 100 ? -7.984 -2.615 19.827 1.00 88.69 100 PHE A C 1
ATOM 814 O O . PHE A 1 100 ? -9.027 -2.566 20.483 1.00 88.69 100 PHE A O 1
ATOM 821 N N . VAL A 1 101 ? -6.875 -1.950 20.161 1.00 86.88 101 VAL A N 1
ATOM 822 C CA . VAL A 1 101 ? -6.758 -0.984 21.270 1.00 86.88 101 VAL A CA 1
ATOM 823 C C . VAL A 1 101 ? -6.337 0.360 20.706 1.00 86.88 101 VAL A C 1
ATOM 825 O O . VAL A 1 101 ? -5.446 0.346 19.827 1.00 86.88 101 VAL A O 1
#

Secondary structure (DSSP, 8-state):
-EEEEEEEEGGGHHHHHHHHHHTT----EEEEEEEEEEPP-S-TTS-TT---EEEEEEEEEEEEE-HHHHHHHHHHHHHHHHHS--SS--EEEEEE-S---

Solvent-accessible surface area (backbone atoms only — not comparable to full-atom values): 6036 Å² total; per-residue (Å²): 94,30,40,42,39,36,40,33,46,53,89,49,49,68,57,54,56,49,45,34,56,77,24,73,47,90,66,69,49,75,46,85,44,73,46,76,47,84,69,79,81,87,46,96,82,67,44,97,87,64,71,66,68,54,68,40,66,19,34,38,38,38,33,75,40,49,64,71,42,48,51,47,34,50,54,53,48,50,52,50,42,69,75,47,87,55,100,67,59,69,46,77,49,80,42,87,54,93,80,86,132

Radius of gyration: 16.64 Å; Cα contacts (8 Å, |Δi|>4): 144; chains: 1; bounding box: 36×40×42 Å

Nearest PDB structures (foldseek):
  3ta1-assembly1_D  TM=7.414E-01  e=1.406E-05  Archaeoglobus fulgidus DSM 4304
  1qy7-assembly1_A  TM=6.919E-01  e=2.445E-05  Synechococcus elongatus PCC 7942 = FACHB-805
  4rx6-assembly1_B  TM=7.880E-01  e=2.089E-04  Bacillus subtilis subsp. sub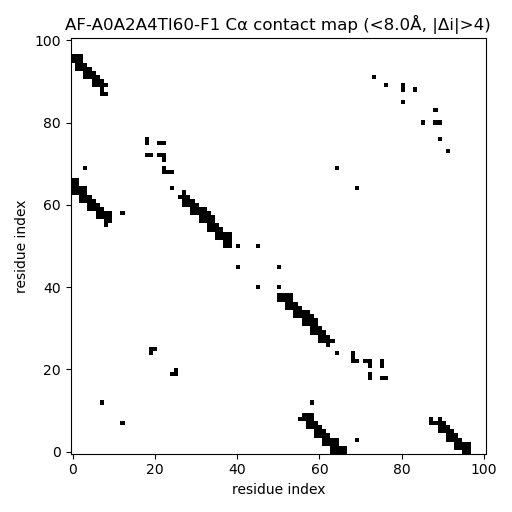tilis str. 168
  1pil-assembly1_A  TM=7.405E-01  e=1.950E-04  Escherichia coli
  4r25-assembly1_A  TM=6.950E-01  e=1.046E-04  Bacillus subtilis subsp. subtilis str. 168

Foldseek 3Di:
DKKKKKKFFPVCVVVLVVLCVQLVNPDKDKDKDKDWDFDPDPDPPCDPPPRPTPITTMMMIMDDDDPSSVVSSVVSLVVVCVVDVDPIRMDMDIGDDPDDD

pLDDT: mean 88.75, std 14.58, range [50.16, 98.56]